Protein AF-A0A1W1DDW7-F1 (afdb_monomer_lite)

Radius of gyration: 23.6 Å; chains: 1; bounding box: 53×27×69 Å

Secondary structure (DSSP, 8-state):
-BSS--SSHHHHHHHHTTSS-TT------B---GGGHHHHHHHHHHHT-PPPPPPPPPHHHHHHHHHHHHHHHHHHHHHHS--HHHHHHHHHHHHTTTTS-HHHHHHHHHHHHHTTS-SSPP-------TT----------SSPPP------

InterPro domains:
  IPR001650 Helicase, C-terminal domain-like [PS51194] (1-62)
  IPR027417 P-loop containing nucleoside triphosphate hydrolase [G3DSA:3.40.50.300] (1-126)
  IPR027417 P-loop containing nucleoside triphosphate hydrolase [SSF52540] (2-80)
  IPR050547 DEAD box ATP-dependent RNA helicases [PTHR47963] (2-122)
  IPR057325 RNA helicase DeaD, dimerization domain [PF25399] (57-123)

Organism: NCBI:txid652676

Foldseek 3Di:
DAAAQDQAQVVVCVVQVVACPPVRFGDDDHDDDPVCVVVQVRNCVVVVHHDDDDDDDALVVQLVVLVVVLVVVVVCCVVPHDCPVVVVVLVVVCVVPVVDDPVNVVVVVSVVVVPPDDSGDPRPTDPDDPDDDDDDPDPDPPDDDTPDDDDD

Sequence (152 aa):
MNYDIPQDAETYVHRIGRTGRAGREGEAILFVSHRERRMLNNIERVTRQKIEPLVLPTAKIINEKRIDTFKKKITETINNQDLSIFEKLVTEFQEANEEISHLKVAAALAHIAQGNEPLLLSEKEPSFGRDQKPGEEKIVPVEANSLKDHPK

Structure (mmCIF, N/CA/C/O backbone):
data_AF-A0A1W1DDW7-F1
#
_entry.id   AF-A0A1W1DDW7-F1
#
loop_
_atom_site.group_PDB
_atom_site.id
_atom_site.type_symbol
_atom_site.label_atom_id
_atom_site.label_alt_id
_atom_site.label_comp_id
_atom_site.label_asym_id
_atom_site.label_entity_id
_atom_site.label_seq_id
_atom_site.pdbx_PDB_ins_code
_atom_site.Cartn_x
_atom_site.Cartn_y
_atom_site.Cartn_z
_atom_site.occupancy
_atom_site.B_iso_or_equiv
_atom_site.auth_seq_id
_atom_site.auth_comp_id
_atom_site.auth_asym_id
_atom_site.auth_atom_id
_atom_site.pdbx_PDB_model_num
ATOM 1 N N . MET A 1 1 ? 5.847 -5.453 -15.035 1.00 89.38 1 MET A N 1
ATOM 2 C CA . MET A 1 1 ? 7.042 -5.438 -14.164 1.00 89.38 1 MET A CA 1
ATOM 3 C C . MET A 1 1 ? 8.120 -6.322 -14.764 1.00 89.38 1 MET A C 1
ATOM 5 O O . MET A 1 1 ? 7.816 -7.455 -15.117 1.00 89.38 1 MET A O 1
ATOM 9 N N . ASN A 1 2 ? 9.350 -5.824 -14.876 1.00 90.56 2 ASN A N 1
ATOM 10 C CA . ASN A 1 2 ? 10.540 -6.610 -15.198 1.00 90.56 2 ASN A CA 1
ATOM 11 C C . ASN A 1 2 ? 11.433 -6.654 -13.956 1.00 90.56 2 ASN A C 1
ATOM 13 O O . ASN A 1 2 ? 12.061 -5.648 -13.628 1.00 90.56 2 ASN A O 1
ATOM 17 N N . TYR A 1 3 ? 11.438 -7.796 -13.263 1.00 92.44 3 TYR A N 1
ATOM 18 C CA . TYR A 1 3 ? 12.210 -7.964 -12.029 1.00 92.44 3 TYR A CA 1
ATOM 19 C C . TYR A 1 3 ? 13.716 -8.045 -12.284 1.00 92.44 3 TYR A C 1
ATOM 21 O O . TYR A 1 3 ? 14.480 -7.431 -11.551 1.00 92.44 3 TYR A O 1
ATOM 29 N N . ASP A 1 4 ? 14.102 -8.718 -13.367 1.00 92.00 4 ASP A N 1
ATOM 30 C CA . ASP A 1 4 ? 15.477 -8.789 -13.853 1.00 92.00 4 ASP A CA 1
ATOM 31 C C . ASP A 1 4 ? 15.574 -8.150 -15.237 1.00 92.00 4 ASP A C 1
ATOM 33 O O . ASP A 1 4 ? 14.660 -8.290 -16.074 1.00 92.00 4 ASP A O 1
ATOM 37 N N . ILE A 1 5 ? 16.700 -7.487 -15.503 1.00 92.50 5 ILE A N 1
ATOM 38 C CA . ILE A 1 5 ? 16.922 -6.833 -16.787 1.00 92.50 5 ILE A CA 1
ATOM 39 C C . ILE A 1 5 ? 16.999 -7.865 -17.930 1.00 92.50 5 ILE A C 1
ATOM 41 O O . ILE A 1 5 ? 17.710 -8.869 -17.825 1.00 92.50 5 ILE A O 1
ATOM 45 N N . PRO A 1 6 ? 16.272 -7.660 -19.044 1.00 92.06 6 PRO A N 1
ATOM 46 C CA . PRO A 1 6 ? 16.446 -8.479 -20.240 1.00 92.06 6 PRO A CA 1
ATOM 47 C C . PRO A 1 6 ? 17.885 -8.424 -20.762 1.00 92.06 6 PRO A C 1
ATOM 49 O O . PRO A 1 6 ? 18.527 -7.374 -20.721 1.00 92.06 6 PRO A O 1
ATOM 52 N N . GLN A 1 7 ? 18.385 -9.546 -21.286 1.00 88.94 7 GLN A N 1
ATOM 53 C CA . GLN A 1 7 ? 19.750 -9.621 -21.822 1.00 88.94 7 GLN A CA 1
ATOM 54 C C . GLN A 1 7 ? 19.930 -8.846 -23.131 1.00 88.94 7 GLN A C 1
ATOM 56 O O . GLN A 1 7 ? 21.034 -8.393 -23.440 1.00 88.94 7 GLN A O 1
ATOM 61 N N . ASP A 1 8 ? 18.837 -8.648 -23.861 1.00 89.00 8 ASP A N 1
ATOM 62 C CA . ASP A 1 8 ? 18.796 -7.975 -25.147 1.00 89.00 8 ASP A CA 1
ATOM 63 C C . ASP A 1 8 ? 17.516 -7.127 -25.298 1.00 89.00 8 ASP A C 1
ATOM 65 O O . ASP A 1 8 ? 16.557 -7.226 -24.522 1.00 89.00 8 ASP A O 1
ATOM 69 N N . ALA A 1 9 ? 17.521 -6.259 -26.310 1.00 89.50 9 ALA A N 1
ATOM 70 C CA . ALA A 1 9 ? 16.440 -5.314 -26.564 1.00 89.50 9 ALA A CA 1
ATOM 71 C C . ALA A 1 9 ? 15.178 -5.962 -27.154 1.00 89.50 9 ALA A C 1
ATOM 73 O O . ALA A 1 9 ? 14.078 -5.484 -26.890 1.00 89.50 9 ALA A O 1
ATOM 74 N N . GLU A 1 10 ? 15.308 -7.044 -27.920 1.00 91.44 10 GLU A N 1
ATOM 75 C CA . GLU A 1 10 ? 14.167 -7.739 -28.521 1.00 91.44 10 GLU A CA 1
ATOM 76 C C . GLU A 1 10 ? 13.320 -8.405 -27.430 1.00 91.44 10 GLU A C 1
ATOM 78 O O . GLU A 1 10 ? 12.103 -8.221 -27.363 1.00 91.44 10 GLU A O 1
ATOM 83 N N . THR A 1 11 ? 13.983 -9.075 -26.487 1.00 93.56 11 THR A N 1
ATOM 84 C CA . THR A 1 11 ? 13.369 -9.622 -25.280 1.00 93.56 11 THR A CA 1
ATOM 85 C C . THR A 1 11 ? 12.691 -8.523 -24.461 1.00 93.56 11 THR A C 1
ATOM 87 O O . THR A 1 11 ? 11.566 -8.718 -23.995 1.00 93.56 11 THR A O 1
ATOM 90 N N . TYR A 1 12 ? 13.319 -7.351 -24.302 1.00 93.62 12 TYR A N 1
ATOM 91 C CA . TYR A 1 12 ? 12.689 -6.212 -23.623 1.00 93.62 12 TYR A CA 1
ATOM 92 C C . TYR A 1 12 ? 11.397 -5.765 -24.325 1.00 93.62 12 TYR A C 1
ATOM 94 O O . TYR A 1 12 ? 10.353 -5.691 -23.673 1.00 93.62 12 TYR A O 1
ATOM 102 N N . VAL A 1 13 ? 11.431 -5.556 -25.646 1.00 91.94 13 VAL A N 1
ATOM 103 C CA . VAL A 1 13 ? 10.264 -5.146 -26.448 1.00 91.94 13 VAL A CA 1
ATOM 104 C C . VAL A 1 13 ? 9.131 -6.172 -26.348 1.00 91.94 13 VAL A C 1
ATOM 106 O O . VAL A 1 13 ? 7.980 -5.808 -26.103 1.00 91.94 13 VAL A O 1
ATOM 109 N N . HIS A 1 14 ? 9.437 -7.468 -26.445 1.00 92.94 14 HIS A N 1
ATOM 110 C CA . HIS A 1 14 ? 8.437 -8.529 -26.306 1.00 92.94 14 HIS A CA 1
ATOM 111 C C . HIS A 1 14 ? 7.775 -8.566 -24.922 1.00 92.94 14 HIS A C 1
ATOM 113 O O . HIS A 1 14 ? 6.572 -8.859 -24.826 1.00 92.94 14 HIS A O 1
ATOM 119 N N . ARG A 1 15 ? 8.537 -8.257 -23.861 1.00 93.50 15 ARG A N 1
ATOM 120 C CA . ARG A 1 15 ? 8.030 -8.183 -22.485 1.00 93.50 15 ARG A CA 1
ATOM 121 C C . ARG A 1 15 ? 7.131 -6.969 -22.277 1.00 93.50 15 ARG A C 1
ATOM 123 O O . ARG A 1 15 ? 6.033 -7.129 -21.747 1.00 93.50 15 ARG A O 1
ATOM 130 N N . ILE A 1 16 ? 7.544 -5.779 -22.716 1.00 92.69 16 ILE A N 1
ATOM 131 C CA . ILE A 1 16 ? 6.708 -4.579 -22.559 1.00 92.69 16 ILE A CA 1
ATOM 132 C C . ILE A 1 16 ? 5.481 -4.607 -23.482 1.00 92.69 16 ILE A C 1
ATOM 134 O O . ILE A 1 16 ? 4.415 -4.159 -23.078 1.00 92.69 16 ILE A O 1
ATOM 138 N N . GLY A 1 17 ? 5.544 -5.283 -24.636 1.00 91.12 17 GLY A N 1
ATOM 139 C CA . GLY A 1 17 ? 4.394 -5.508 -25.531 1.00 91.12 17 GLY A CA 1
ATOM 140 C C . GLY A 1 17 ? 3.270 -6.389 -24.949 1.00 91.12 17 GLY A C 1
ATOM 141 O O . GLY A 1 17 ? 2.329 -6.788 -25.648 1.00 91.12 17 GLY A O 1
ATOM 142 N N . ARG A 1 18 ? 3.357 -6.765 -23.668 1.00 92.75 18 ARG A N 1
ATOM 143 C CA . ARG A 1 18 ? 2.261 -7.391 -22.917 1.00 92.75 18 ARG A CA 1
ATOM 144 C C . ARG A 1 18 ? 1.283 -6.362 -22.333 1.00 92.75 18 ARG A C 1
ATOM 146 O O . ARG A 1 18 ? 0.136 -6.734 -22.111 1.00 92.75 18 ARG A O 1
ATOM 153 N N . THR A 1 19 ? 1.695 -5.106 -22.145 1.00 92.75 19 THR A N 1
ATOM 154 C CA . THR A 1 19 ? 0.825 -3.992 -21.717 1.00 92.75 19 THR A CA 1
ATOM 155 C C . THR A 1 19 ? 0.396 -3.124 -22.916 1.00 92.75 19 THR A C 1
ATOM 157 O O . THR A 1 19 ? 0.811 -3.396 -24.041 1.00 92.75 19 THR A O 1
ATOM 160 N N . GLY A 1 20 ? -0.474 -2.130 -22.709 1.00 88.25 20 GLY A N 1
ATOM 161 C CA . GLY A 1 20 ? -0.780 -1.089 -23.709 1.00 88.25 20 GLY A CA 1
ATOM 162 C C . GLY A 1 20 ? -1.452 -1.570 -25.007 1.00 88.25 20 GLY A C 1
ATOM 163 O O . GLY A 1 20 ? -1.138 -1.109 -26.101 1.00 88.25 20 GLY A O 1
ATOM 164 N N . ARG A 1 21 ? -2.336 -2.575 -24.927 1.00 89.94 21 ARG A N 1
ATOM 165 C CA . ARG A 1 21 ? -2.977 -3.196 -26.106 1.00 89.94 21 ARG A CA 1
ATOM 166 C C . ARG A 1 21 ? -4.275 -2.504 -26.510 1.00 89.94 21 ARG A C 1
ATOM 168 O O . ARG A 1 21 ? -5.020 -2.022 -25.659 1.00 89.94 21 ARG A O 1
ATOM 175 N N . ALA A 1 22 ? -4.596 -2.596 -27.803 1.00 88.62 22 ALA A N 1
ATOM 176 C CA . ALA A 1 22 ? -5.808 -2.033 -28.405 1.00 88.62 22 ALA A CA 1
ATOM 177 C C . ALA A 1 22 ? -5.916 -0.507 -28.220 1.00 88.62 22 ALA A C 1
ATOM 179 O O . ALA A 1 22 ? -6.973 0.002 -27.862 1.00 88.62 22 ALA A O 1
ATOM 180 N N . GLY A 1 23 ? -4.799 0.204 -28.415 1.00 86.50 23 GLY A N 1
ATOM 181 C CA . GLY A 1 23 ? -4.735 1.667 -28.303 1.00 86.50 23 GLY A CA 1
ATOM 182 C C . GLY A 1 23 ? -4.889 2.205 -26.879 1.00 86.50 23 GLY A C 1
ATOM 183 O O . GLY A 1 23 ? -5.067 3.403 -26.702 1.00 86.50 23 GLY A O 1
ATOM 184 N N . ARG A 1 24 ? -4.855 1.334 -25.863 1.00 91.19 24 ARG A N 1
ATOM 185 C CA . ARG A 1 24 ? -4.866 1.740 -24.456 1.00 91.19 24 ARG A CA 1
ATOM 186 C C . ARG A 1 24 ? -3.453 2.027 -23.979 1.00 91.19 24 ARG A C 1
ATOM 188 O O . ARG A 1 24 ? -2.510 1.380 -24.429 1.00 91.19 24 ARG A O 1
ATOM 195 N N . GLU A 1 25 ? -3.338 2.926 -23.015 1.00 91.75 25 GLU A N 1
ATOM 196 C CA . GLU A 1 25 ? -2.079 3.186 -22.325 1.00 91.75 25 GLU A CA 1
ATOM 197 C C . GLU A 1 25 ? -1.630 1.959 -21.522 1.00 91.75 25 GLU A C 1
ATOM 199 O O . GLU A 1 25 ? -2.438 1.137 -21.072 1.00 91.75 25 GLU A O 1
ATOM 204 N N . GLY A 1 26 ? -0.318 1.807 -21.374 1.00 90.00 26 GLY A N 1
ATOM 205 C CA . GLY A 1 26 ? 0.278 0.704 -20.643 1.00 90.00 26 GLY A CA 1
ATOM 206 C C . GLY A 1 26 ? 1.626 1.087 -20.069 1.00 90.00 26 GLY A C 1
ATOM 207 O O . GLY A 1 26 ? 2.435 1.720 -20.738 1.00 90.00 26 GLY A O 1
ATOM 208 N N . GLU A 1 27 ? 1.874 0.655 -18.838 1.00 90.88 27 GLU A N 1
ATOM 209 C CA . GLU A 1 27 ? 3.106 0.966 -18.122 1.00 90.88 27 GLU A CA 1
ATOM 210 C C . GLU A 1 27 ? 3.980 -0.279 -17.925 1.00 90.88 27 GLU A C 1
ATOM 212 O O . GLU A 1 27 ? 3.488 -1.395 -17.709 1.00 90.88 27 GLU A O 1
ATOM 217 N N . ALA A 1 28 ? 5.299 -0.091 -17.985 1.00 91.94 28 ALA A N 1
ATOM 218 C CA . ALA A 1 28 ? 6.274 -1.126 -17.686 1.00 91.94 28 ALA A CA 1
ATOM 219 C C . ALA A 1 28 ? 7.434 -0.575 -16.851 1.00 91.94 28 ALA A C 1
ATOM 221 O O . ALA A 1 28 ? 8.258 0.191 -17.335 1.00 91.94 28 ALA A O 1
ATOM 222 N N . ILE A 1 29 ? 7.548 -1.058 -15.614 1.00 93.56 29 ILE A N 1
ATOM 223 C CA . ILE A 1 29 ? 8.676 -0.755 -14.726 1.00 93.56 29 ILE A CA 1
ATOM 224 C C . ILE A 1 29 ? 9.767 -1.818 -14.897 1.00 93.56 29 ILE A C 1
ATOM 226 O O . ILE A 1 29 ? 9.470 -3.017 -15.007 1.00 93.56 29 ILE A O 1
ATOM 230 N N . LEU A 1 30 ? 11.023 -1.372 -14.907 1.00 93.81 30 LEU A N 1
ATOM 231 C CA . LEU A 1 30 ? 12.230 -2.188 -15.019 1.00 93.81 30 LEU A CA 1
ATOM 232 C C . LEU A 1 30 ? 13.133 -1.957 -13.802 1.00 93.81 30 LEU A C 1
ATOM 234 O O . LEU A 1 30 ? 13.530 -0.823 -13.545 1.00 93.81 30 LEU A O 1
ATOM 238 N N . PHE A 1 31 ? 13.491 -3.023 -13.085 1.00 94.56 31 PHE A N 1
ATOM 239 C CA . PHE A 1 31 ? 14.530 -2.952 -12.060 1.00 94.56 31 PHE A CA 1
ATOM 240 C C . PHE A 1 31 ? 15.910 -3.182 -12.677 1.00 94.56 31 PHE A C 1
ATOM 242 O O . PHE A 1 31 ? 16.095 -4.061 -13.517 1.00 94.56 31 PHE A O 1
ATOM 249 N N . VAL A 1 32 ? 16.874 -2.350 -12.275 1.00 92.50 32 VAL A N 1
ATOM 250 C CA . VAL A 1 32 ? 18.244 -2.363 -12.797 1.00 92.50 32 VAL A CA 1
ATOM 251 C C . VAL A 1 32 ? 19.215 -2.200 -11.639 1.00 92.50 32 VAL A C 1
ATOM 253 O O . VAL A 1 32 ? 19.178 -1.204 -10.915 1.00 92.50 32 VAL A O 1
ATOM 256 N N . SER A 1 33 ? 20.122 -3.155 -11.474 1.00 92.38 33 SER A N 1
ATOM 257 C CA . SER A 1 33 ? 21.238 -3.029 -10.542 1.00 92.38 33 SER A CA 1
ATOM 258 C C . SER A 1 33 ? 22.399 -2.235 -11.153 1.00 92.38 33 SER A C 1
ATOM 260 O O . SER A 1 33 ? 22.528 -2.072 -12.368 1.00 92.38 33 SER 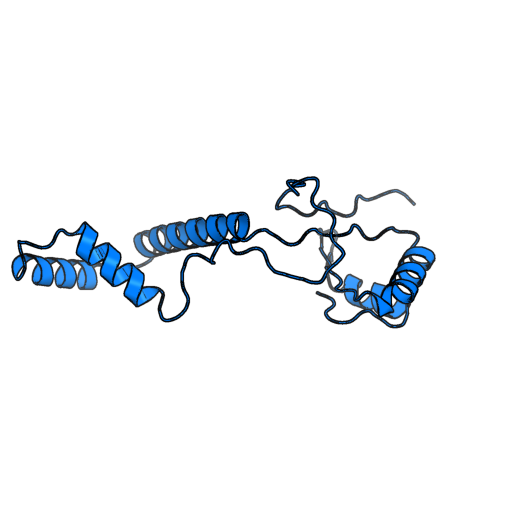A O 1
ATOM 262 N N . HIS A 1 34 ? 23.328 -1.777 -10.312 1.00 91.62 34 HIS A N 1
ATOM 263 C CA . HIS A 1 34 ? 24.519 -1.044 -10.760 1.00 91.62 34 HIS A CA 1
ATOM 264 C C . HIS A 1 34 ? 25.331 -1.781 -11.842 1.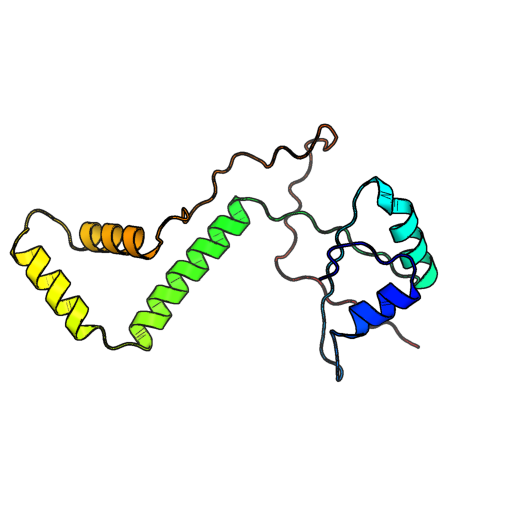00 91.62 34 HIS A C 1
ATOM 266 O O . HIS A 1 34 ? 25.861 -1.151 -12.756 1.00 91.62 34 HIS A O 1
ATOM 272 N N . ARG A 1 35 ? 25.392 -3.116 -11.762 1.00 93.38 35 ARG A N 1
ATOM 273 C CA . ARG A 1 35 ? 26.163 -3.994 -12.663 1.00 93.38 35 ARG A CA 1
ATOM 274 C C . ARG A 1 35 ? 25.543 -4.077 -14.061 1.00 93.38 35 ARG A C 1
ATOM 276 O O . ARG A 1 35 ? 26.226 -4.365 -15.037 1.00 93.38 35 ARG A O 1
ATOM 283 N N . GLU A 1 36 ? 24.248 -3.801 -14.149 1.00 93.50 36 GLU A N 1
ATOM 284 C CA . GLU A 1 36 ? 23.409 -4.009 -15.328 1.00 93.50 36 GLU A CA 1
ATOM 285 C C . GLU A 1 36 ? 23.238 -2.741 -16.174 1.00 93.50 36 GLU A C 1
ATOM 287 O O . GLU A 1 36 ? 22.625 -2.778 -17.241 1.00 93.50 36 GLU A O 1
ATOM 292 N N . ARG A 1 37 ? 23.838 -1.613 -15.767 1.00 92.06 37 ARG A N 1
ATOM 293 C CA . ARG A 1 37 ? 23.748 -0.335 -16.499 1.00 92.06 37 ARG A CA 1
ATOM 294 C C . ARG A 1 37 ? 24.165 -0.440 -17.967 1.00 92.06 37 ARG A C 1
ATOM 296 O O . ARG A 1 37 ? 23.603 0.243 -18.817 1.00 92.06 37 ARG A O 1
ATOM 303 N N . ARG A 1 38 ? 25.126 -1.311 -18.295 1.00 92.50 38 ARG A N 1
ATOM 304 C CA . ARG A 1 38 ? 25.529 -1.547 -19.692 1.00 92.50 38 ARG A CA 1
ATOM 305 C C . ARG A 1 38 ? 24.397 -2.164 -20.520 1.00 92.50 38 ARG A C 1
ATOM 307 O O . ARG A 1 38 ? 24.241 -1.807 -21.683 1.00 92.50 38 ARG A O 1
ATOM 314 N N . MET A 1 39 ? 23.617 -3.065 -19.928 1.00 93.62 39 MET A N 1
ATOM 315 C CA . MET A 1 39 ? 22.475 -3.707 -20.582 1.00 93.62 39 MET A CA 1
ATOM 316 C C . MET A 1 39 ? 21.338 -2.700 -20.771 1.00 93.62 39 MET A C 1
ATOM 318 O O . MET A 1 39 ? 20.789 -2.617 -21.865 1.00 93.62 39 MET A O 1
ATOM 322 N N . LEU A 1 40 ? 21.083 -1.849 -19.768 1.00 94.31 40 LEU A N 1
ATOM 323 C CA . LEU A 1 40 ? 20.139 -0.733 -19.886 1.00 94.31 40 LEU A CA 1
ATOM 324 C C . LEU A 1 40 ? 20.504 0.184 -21.063 1.00 94.31 40 LEU A C 1
ATOM 326 O O . LEU A 1 40 ? 19.681 0.405 -21.945 1.00 94.31 40 LEU A O 1
ATOM 330 N N . ASN A 1 41 ? 21.760 0.634 -21.136 1.00 93.31 41 ASN A N 1
ATOM 331 C CA . ASN A 1 41 ? 22.231 1.494 -22.225 1.00 93.31 41 ASN A CA 1
ATOM 332 C C . ASN A 1 41 ? 22.065 0.839 -23.607 1.00 93.31 41 ASN A C 1
ATOM 334 O O . ASN A 1 41 ? 21.769 1.521 -24.588 1.00 93.31 41 ASN A O 1
ATOM 338 N N . ASN A 1 42 ? 22.268 -0.479 -23.702 1.00 93.19 42 ASN A N 1
ATOM 339 C CA . ASN A 1 42 ? 22.058 -1.214 -24.947 1.00 93.19 42 ASN A CA 1
ATOM 340 C C . ASN A 1 42 ? 20.581 -1.230 -25.350 1.00 93.19 42 ASN A C 1
ATOM 342 O O . ASN A 1 42 ? 20.288 -0.987 -26.520 1.00 93.19 42 ASN A O 1
ATOM 346 N N . ILE A 1 43 ? 19.678 -1.485 -24.397 1.00 93.31 43 ILE A N 1
ATOM 347 C CA . ILE A 1 43 ? 18.229 -1.457 -24.620 1.00 93.31 43 ILE A CA 1
ATOM 348 C C . ILE A 1 43 ? 17.818 -0.074 -25.126 1.00 93.31 43 ILE A C 1
ATOM 350 O O . ILE A 1 43 ? 17.282 0.017 -26.225 1.00 93.31 43 ILE A O 1
ATOM 354 N N . GLU A 1 44 ? 18.166 0.994 -24.403 1.00 94.69 44 GLU A N 1
ATOM 355 C CA . GLU A 1 44 ? 17.827 2.374 -24.783 1.00 94.69 44 GLU A CA 1
ATOM 356 C C . GLU A 1 44 ? 18.360 2.761 -26.167 1.00 94.69 44 GLU A C 1
ATOM 358 O O . GLU A 1 44 ? 17.701 3.463 -26.932 1.00 94.69 44 GLU A O 1
ATOM 363 N N . ARG A 1 45 ? 19.569 2.303 -26.517 1.00 93.44 45 ARG A N 1
ATOM 364 C CA . ARG A 1 45 ? 20.168 2.577 -27.829 1.00 93.44 45 ARG A CA 1
ATOM 365 C C . ARG A 1 45 ? 19.392 1.904 -28.960 1.00 93.44 45 ARG A C 1
ATOM 367 O O . ARG A 1 45 ? 19.236 2.505 -30.020 1.00 93.44 45 ARG A O 1
ATOM 374 N N . VAL A 1 46 ? 18.950 0.662 -28.759 1.00 92.06 46 VAL A N 1
ATOM 375 C CA . VAL A 1 46 ? 18.215 -0.103 -29.778 1.00 92.06 46 VAL A CA 1
ATOM 376 C C . VAL A 1 46 ? 16.778 0.395 -29.902 1.00 92.06 46 VAL A C 1
ATOM 378 O O . VAL A 1 46 ? 16.303 0.582 -31.019 1.00 92.06 46 VAL A O 1
ATOM 381 N N . THR A 1 47 ? 16.108 0.669 -28.781 1.00 90.06 47 THR A N 1
ATOM 382 C CA . THR A 1 47 ? 14.743 1.218 -28.771 1.00 90.06 47 THR A CA 1
ATOM 383 C C . THR A 1 47 ? 14.700 2.701 -29.134 1.00 90.06 47 THR A C 1
ATOM 385 O O . THR A 1 47 ? 13.634 3.217 -29.453 1.00 90.06 47 THR A O 1
ATOM 388 N N . ARG A 1 48 ? 15.853 3.387 -29.106 1.00 91.75 48 ARG A N 1
ATOM 389 C CA . ARG A 1 48 ? 16.005 4.840 -29.304 1.00 91.75 48 ARG A CA 1
ATOM 390 C C . ARG A 1 48 ? 15.174 5.668 -28.324 1.00 91.75 48 ARG A C 1
ATOM 392 O O . ARG A 1 48 ? 14.801 6.799 -28.623 1.00 91.75 48 ARG A O 1
ATOM 399 N N . GLN A 1 49 ? 14.903 5.110 -27.151 1.00 88.44 49 GLN A N 1
ATOM 400 C CA . GLN A 1 49 ? 14.117 5.744 -26.103 1.00 88.44 49 GLN A CA 1
ATOM 401 C C . GLN A 1 49 ? 14.882 5.676 -24.792 1.00 88.44 49 GLN A C 1
ATOM 403 O O . GLN A 1 49 ? 15.422 4.630 -24.428 1.00 88.44 49 GLN A O 1
ATOM 408 N N . LYS A 1 50 ? 14.931 6.806 -24.089 1.00 92.19 50 LYS A N 1
ATOM 409 C CA . LYS A 1 50 ? 15.447 6.853 -22.725 1.00 92.19 50 LYS A CA 1
ATOM 410 C C . LYS A 1 50 ? 14.395 6.323 -21.768 1.00 92.19 50 LYS A C 1
ATOM 412 O O . LYS A 1 50 ? 13.224 6.668 -21.892 1.00 92.19 50 LYS A O 1
ATOM 417 N N . ILE A 1 51 ? 14.826 5.484 -20.836 1.00 91.75 51 ILE A N 1
ATOM 418 C CA . ILE A 1 51 ? 13.973 4.973 -19.771 1.00 91.75 51 ILE A CA 1
ATOM 419 C C . ILE A 1 51 ? 14.136 5.918 -18.586 1.00 91.75 51 ILE A C 1
ATOM 421 O O . ILE A 1 51 ? 15.237 6.088 -18.059 1.00 91.75 51 ILE A O 1
ATOM 425 N N . GLU A 1 52 ? 13.042 6.561 -18.188 1.00 91.94 52 GLU A N 1
ATOM 426 C CA . GLU A 1 52 ? 13.056 7.521 -17.089 1.00 91.94 52 GLU A CA 1
ATOM 427 C C . GLU A 1 52 ? 13.330 6.811 -15.751 1.00 91.94 52 GLU A C 1
ATOM 429 O O . GLU A 1 52 ? 12.642 5.843 -15.410 1.00 91.94 52 GLU A O 1
ATOM 434 N N . PRO A 1 53 ? 14.336 7.255 -14.971 1.00 90.75 53 PRO A N 1
ATOM 435 C CA . PRO A 1 53 ? 14.563 6.721 -13.637 1.00 90.75 53 PRO A CA 1
ATOM 436 C C . PRO A 1 53 ? 13.407 7.087 -12.705 1.00 90.75 53 PRO A C 1
ATOM 438 O O . PRO A 1 53 ? 13.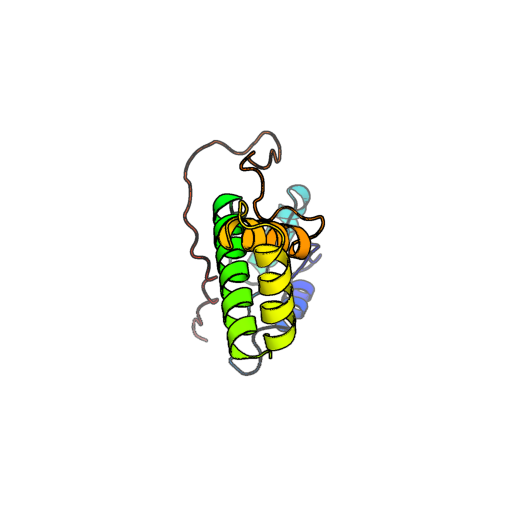102 8.265 -12.521 1.00 90.75 53 PRO A O 1
ATOM 441 N N . LEU A 1 54 ? 12.815 6.081 -12.065 1.00 89.06 54 LEU A N 1
ATOM 442 C CA . LEU A 1 54 ? 11.803 6.289 -11.037 1.00 89.06 54 LEU A CA 1
ATOM 443 C C . LEU A 1 54 ? 12.469 6.457 -9.665 1.00 89.06 54 LEU A C 1
ATOM 445 O O . LEU A 1 54 ? 13.312 5.647 -9.270 1.00 89.06 54 LEU A O 1
ATOM 449 N N . VAL A 1 55 ? 12.071 7.491 -8.924 1.00 87.00 55 VAL A N 1
ATOM 450 C CA . VAL A 1 55 ? 12.452 7.652 -7.515 1.00 87.00 55 VAL A CA 1
ATOM 451 C C . VAL A 1 55 ? 11.568 6.742 -6.669 1.00 87.00 55 VAL A C 1
ATOM 453 O O . VAL A 1 55 ? 10.360 6.661 -6.889 1.00 87.00 55 VAL A O 1
ATOM 456 N N . LEU A 1 56 ? 12.161 6.041 -5.702 1.00 86.94 56 LEU A N 1
ATOM 457 C CA . LEU A 1 56 ? 11.377 5.211 -4.794 1.00 86.94 56 LEU A CA 1
ATOM 458 C C . LEU A 1 56 ? 10.443 6.087 -3.947 1.00 86.94 56 LEU A C 1
ATOM 460 O O . LEU A 1 56 ? 10.872 7.135 -3.458 1.00 86.94 56 LEU A O 1
ATOM 464 N N . PRO A 1 57 ? 9.185 5.662 -3.740 1.00 87.31 57 PRO A N 1
ATOM 465 C CA . PRO A 1 57 ? 8.270 6.404 -2.893 1.00 87.31 57 PRO A CA 1
ATOM 466 C C . PRO A 1 57 ? 8.806 6.446 -1.462 1.00 87.31 57 PRO A C 1
ATOM 468 O O . PRO A 1 57 ? 9.315 5.454 -0.934 1.00 87.31 57 PRO A O 1
ATOM 471 N N . THR A 1 58 ? 8.674 7.603 -0.823 1.00 89.31 58 THR A N 1
ATOM 472 C CA . THR A 1 58 ? 9.069 7.777 0.575 1.00 89.31 58 THR A CA 1
ATOM 473 C C . THR A 1 58 ? 8.084 7.069 1.505 1.00 89.31 58 THR A C 1
ATOM 475 O O . THR A 1 58 ? 6.926 6.826 1.149 1.00 89.31 58 THR A O 1
ATOM 478 N N . ALA A 1 59 ? 8.517 6.775 2.737 1.00 89.50 59 ALA A N 1
ATOM 479 C CA . ALA A 1 59 ? 7.635 6.215 3.764 1.00 89.50 59 ALA A CA 1
ATOM 480 C C . ALA A 1 59 ? 6.387 7.090 3.979 1.00 89.50 59 ALA A C 1
ATOM 482 O O . ALA A 1 59 ? 5.295 6.560 4.159 1.00 89.50 59 ALA A O 1
ATOM 483 N N . LYS A 1 60 ? 6.533 8.417 3.868 1.00 89.00 60 LYS A N 1
ATOM 484 C CA . LYS A 1 60 ? 5.432 9.381 3.942 1.00 89.00 60 LYS A CA 1
ATOM 485 C C . LYS A 1 60 ? 4.367 9.134 2.870 1.00 89.00 60 LYS A C 1
ATOM 487 O O . LYS A 1 60 ? 3.205 8.954 3.219 1.00 89.00 60 LYS A O 1
ATOM 492 N N . ILE A 1 61 ? 4.760 9.042 1.596 1.00 90.38 61 ILE A N 1
ATOM 493 C CA . ILE A 1 61 ? 3.825 8.794 0.480 1.00 90.38 61 ILE A CA 1
ATOM 494 C C . ILE A 1 61 ? 3.117 7.445 0.663 1.00 90.38 61 ILE A C 1
ATOM 496 O O . ILE A 1 61 ? 1.909 7.324 0.450 1.00 90.38 61 ILE A O 1
ATOM 500 N N . ILE A 1 62 ? 3.857 6.419 1.094 1.00 91.44 62 ILE A N 1
ATOM 501 C CA . ILE A 1 62 ? 3.279 5.096 1.355 1.00 91.44 62 ILE A CA 1
ATOM 502 C C . ILE A 1 62 ? 2.267 5.169 2.508 1.00 91.44 62 ILE A C 1
ATOM 504 O O . ILE A 1 62 ? 1.175 4.613 2.393 1.00 91.44 62 ILE A O 1
ATOM 508 N N . ASN A 1 63 ? 2.601 5.866 3.595 1.00 92.06 63 ASN A N 1
ATOM 509 C CA . ASN A 1 63 ? 1.727 6.043 4.752 1.00 92.06 63 ASN A CA 1
ATOM 510 C C . ASN A 1 63 ? 0.441 6.786 4.380 1.00 92.06 63 ASN A C 1
ATOM 512 O O . ASN A 1 63 ? -0.642 6.320 4.730 1.00 92.06 63 ASN A O 1
ATOM 516 N N . GLU A 1 64 ? 0.536 7.874 3.614 1.00 93.38 64 GLU A N 1
ATOM 517 C CA . GLU A 1 64 ? -0.625 8.603 3.086 1.00 93.38 64 GLU A CA 1
ATOM 518 C C . GLU A 1 64 ? -1.532 7.665 2.274 1.00 93.38 64 GLU A C 1
ATOM 520 O O . GLU A 1 64 ? -2.723 7.535 2.568 1.00 93.38 64 GLU A O 1
ATOM 525 N N . LYS A 1 65 ? -0.960 6.890 1.341 1.00 94.25 65 LYS A N 1
ATOM 526 C CA . LYS A 1 65 ? -1.733 5.936 0.532 1.00 94.25 65 LYS A CA 1
ATOM 527 C C . LYS A 1 65 ? -2.381 4.826 1.367 1.00 94.25 65 LYS A C 1
ATOM 529 O O . LYS A 1 65 ? -3.503 4.403 1.066 1.00 94.25 65 LYS A O 1
ATOM 534 N N . ARG A 1 66 ? -1.695 4.334 2.405 1.00 94.00 66 ARG A N 1
ATOM 535 C CA . ARG A 1 66 ? -2.225 3.324 3.339 1.00 94.00 66 ARG A CA 1
ATOM 536 C C . ARG A 1 66 ? -3.387 3.881 4.159 1.00 94.00 66 ARG A C 1
ATOM 538 O O . ARG A 1 66 ? -4.402 3.199 4.279 1.00 94.00 66 ARG A O 1
ATOM 545 N N . ILE A 1 67 ? -3.278 5.118 4.649 1.00 94.81 67 ILE A N 1
ATOM 546 C CA . ILE A 1 67 ? -4.355 5.816 5.367 1.00 94.81 67 ILE A CA 1
ATOM 547 C C . ILE A 1 67 ? -5.577 5.996 4.462 1.00 94.81 67 ILE A C 1
ATOM 549 O O . ILE A 1 67 ? -6.697 5.697 4.879 1.00 94.81 67 ILE A O 1
ATOM 553 N N . ASP A 1 68 ? -5.381 6.430 3.219 1.00 96.12 68 ASP A N 1
ATOM 554 C CA . ASP A 1 68 ? -6.484 6.614 2.272 1.00 9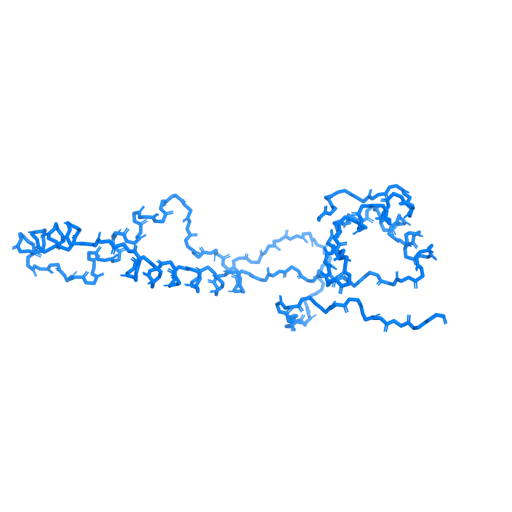6.12 68 ASP A CA 1
ATOM 555 C C . ASP A 1 68 ? -7.173 5.293 1.944 1.00 96.12 68 ASP A C 1
ATOM 557 O O . ASP A 1 68 ? -8.399 5.199 1.951 1.00 96.12 68 ASP A O 1
ATOM 561 N N . THR A 1 69 ? -6.387 4.239 1.723 1.00 94.75 69 THR A N 1
ATOM 562 C CA . THR A 1 69 ? -6.919 2.895 1.479 1.00 94.75 69 THR A CA 1
ATOM 563 C C . THR A 1 69 ? -7.694 2.380 2.692 1.00 94.75 69 THR A C 1
ATOM 565 O O . THR A 1 69 ? -8.753 1.779 2.530 1.00 94.75 69 THR A O 1
ATOM 568 N N . PHE A 1 70 ? -7.203 2.635 3.907 1.00 95.12 70 PHE A N 1
ATOM 569 C CA . PHE A 1 70 ? -7.884 2.274 5.148 1.00 95.12 70 PHE A CA 1
ATOM 570 C C . PHE A 1 70 ? -9.241 2.981 5.277 1.00 95.12 70 PHE A C 1
ATOM 572 O O . PHE A 1 70 ? -10.261 2.318 5.461 1.00 95.12 70 PHE A O 1
ATOM 579 N N . LYS A 1 71 ? -9.281 4.305 5.084 1.00 95.50 71 LYS A N 1
ATOM 580 C CA . LYS A 1 71 ? -10.532 5.082 5.086 1.00 95.50 71 LYS A CA 1
ATOM 581 C C . LYS A 1 71 ? -11.502 4.586 4.017 1.00 95.50 71 LYS A C 1
ATOM 583 O O . LYS A 1 71 ? -12.680 4.396 4.299 1.00 95.50 71 LYS A O 1
ATOM 588 N N . LYS A 1 72 ? -11.000 4.322 2.807 1.00 96.69 72 LYS A N 1
ATOM 589 C CA . LYS A 1 72 ? -11.816 3.821 1.699 1.00 96.69 72 LYS A CA 1
ATOM 590 C C . LYS A 1 72 ? -12.454 2.477 2.034 1.00 96.69 72 LYS A C 1
ATOM 592 O O . LYS A 1 72 ? -13.646 2.318 1.807 1.00 96.69 72 LYS A O 1
ATOM 597 N N . LYS A 1 73 ? -11.700 1.550 2.633 1.00 95.44 73 LYS A N 1
ATOM 598 C CA . LYS A 1 73 ? -12.230 0.257 3.089 1.00 95.44 73 LYS A CA 1
ATOM 599 C C . LYS A 1 73 ? -13.343 0.421 4.121 1.00 95.44 73 LYS A C 1
ATOM 601 O O . LYS A 1 73 ? -14.332 -0.299 4.036 1.00 95.44 73 LYS A O 1
ATOM 606 N N . ILE A 1 74 ? -13.212 1.364 5.059 1.00 95.00 74 ILE A N 1
ATOM 607 C CA . ILE A 1 74 ? -14.281 1.673 6.023 1.00 95.00 74 ILE A CA 1
ATOM 608 C C . ILE A 1 74 ? -15.536 2.135 5.277 1.00 95.00 74 ILE A C 1
ATOM 610 O O . ILE A 1 74 ? -16.595 1.539 5.448 1.00 95.00 74 ILE A O 1
ATOM 614 N N . THR A 1 75 ? -15.413 3.133 4.400 1.00 96.56 75 THR A N 1
ATOM 615 C CA . THR A 1 75 ? -16.547 3.661 3.626 1.00 96.56 75 THR A CA 1
ATOM 616 C C . THR A 1 75 ? -17.190 2.594 2.738 1.00 96.56 75 THR A C 1
ATOM 618 O O . THR A 1 75 ? -18.410 2.480 2.687 1.00 96.56 75 THR A O 1
ATOM 621 N N . GLU A 1 76 ? -16.386 1.782 2.050 1.00 96.69 76 GLU A N 1
ATOM 622 C CA . GLU A 1 76 ? -16.869 0.674 1.222 1.00 96.69 76 GLU A CA 1
ATOM 623 C C . GLU A 1 76 ? -17.580 -0.394 2.061 1.00 96.69 76 GLU A C 1
ATOM 625 O O . GLU A 1 76 ? -18.585 -0.935 1.614 1.00 96.69 76 GLU A O 1
ATOM 630 N N . THR A 1 77 ? -17.102 -0.682 3.272 1.00 95.31 77 THR A N 1
ATOM 631 C CA . THR A 1 77 ? -17.736 -1.662 4.166 1.00 95.31 77 THR A CA 1
ATOM 632 C C . THR A 1 77 ? -19.077 -1.145 4.678 1.00 95.31 77 THR A C 1
ATOM 634 O O . THR A 1 77 ? -20.065 -1.864 4.586 1.00 95.31 77 THR A O 1
ATOM 637 N N . ILE A 1 78 ? -19.136 0.114 5.129 1.00 95.75 78 ILE A N 1
ATOM 638 C CA . ILE A 1 78 ? -20.376 0.762 5.592 1.00 95.75 78 ILE A CA 1
ATOM 639 C C . ILE A 1 78 ? -21.452 0.751 4.501 1.00 95.75 78 ILE A C 1
ATOM 641 O O . ILE A 1 78 ? -22.619 0.516 4.787 1.00 95.75 78 ILE A O 1
ATOM 645 N N . ASN A 1 79 ? -21.068 0.988 3.245 1.00 95.69 79 ASN A N 1
ATOM 646 C CA . ASN A 1 79 ? -22.034 1.105 2.153 1.00 95.69 79 ASN A CA 1
ATOM 647 C C . ASN A 1 79 ? -22.497 -0.239 1.574 1.00 95.69 79 ASN A C 1
ATOM 649 O O . ASN A 1 79 ? -23.537 -0.280 0.923 1.00 95.69 79 ASN A O 1
ATOM 653 N N . ASN A 1 80 ? -21.719 -1.314 1.743 1.00 95.50 80 ASN A N 1
ATOM 654 C CA . ASN A 1 80 ? -21.937 -2.568 1.013 1.00 95.50 80 ASN A CA 1
ATOM 655 C C . ASN A 1 80 ? -22.183 -3.791 1.908 1.00 95.50 80 ASN A C 1
ATOM 657 O O . ASN A 1 80 ? -22.403 -4.878 1.375 1.00 95.50 80 ASN A O 1
ATOM 661 N N . GLN A 1 81 ? -22.101 -3.659 3.232 1.00 93.31 81 GLN A N 1
ATOM 662 C CA . GLN A 1 81 ? -22.278 -4.766 4.175 1.00 93.31 81 GLN A CA 1
ATOM 663 C C . GLN A 1 81 ? -23.378 -4.445 5.186 1.00 93.31 81 GLN A C 1
ATOM 665 O O . GLN A 1 81 ? -23.571 -3.292 5.561 1.00 93.31 81 GLN A O 1
ATOM 670 N N . ASP A 1 82 ? -24.072 -5.481 5.656 1.00 95.19 82 ASP A N 1
ATOM 671 C CA . ASP A 1 82 ? -24.944 -5.371 6.824 1.00 95.19 82 ASP A CA 1
ATOM 672 C C . ASP A 1 82 ? -24.090 -5.450 8.097 1.00 95.19 82 ASP A C 1
ATOM 674 O O . ASP A 1 82 ? -23.404 -6.445 8.346 1.00 95.19 82 ASP A O 1
ATOM 678 N N . LEU A 1 83 ? -24.114 -4.376 8.885 1.00 95.50 83 LEU A N 1
ATOM 679 C CA . LEU A 1 83 ? -23.329 -4.236 10.109 1.00 95.50 83 LEU A CA 1
ATOM 680 C C . LEU A 1 83 ? -24.158 -4.434 11.381 1.00 95.50 83 LEU A C 1
ATOM 682 O O . LEU A 1 83 ? -23.592 -4.379 12.470 1.00 95.50 83 LEU A O 1
ATOM 686 N N . SER A 1 84 ? -25.457 -4.726 11.267 1.00 95.81 84 SER A N 1
ATOM 687 C CA . SER A 1 84 ? -26.399 -4.789 12.396 1.00 95.81 84 SER A CA 1
ATOM 688 C C . SER A 1 84 ? -25.944 -5.707 13.538 1.00 95.81 84 SER A C 1
ATOM 690 O O . SER A 1 84 ? -26.047 -5.350 14.712 1.00 95.81 84 SER A O 1
ATOM 692 N N . ILE A 1 85 ? -25.379 -6.877 13.214 1.00 96.00 85 ILE A N 1
ATOM 693 C CA . ILE A 1 85 ? -24.840 -7.814 14.214 1.00 96.00 85 ILE A CA 1
ATOM 694 C C . ILE A 1 85 ? -23.648 -7.194 14.955 1.00 96.00 85 ILE A C 1
ATOM 696 O O . ILE A 1 85 ? -23.557 -7.306 16.175 1.00 96.00 85 ILE A O 1
ATOM 700 N N . PHE A 1 86 ? -22.737 -6.532 14.239 1.00 94.00 86 PHE A N 1
ATOM 701 C CA . PHE A 1 86 ? -21.558 -5.908 14.841 1.00 94.00 86 PHE A CA 1
ATOM 702 C C . PHE A 1 86 ? -21.924 -4.675 15.663 1.00 94.00 86 PHE A C 1
ATOM 704 O O . PHE A 1 86 ? -21.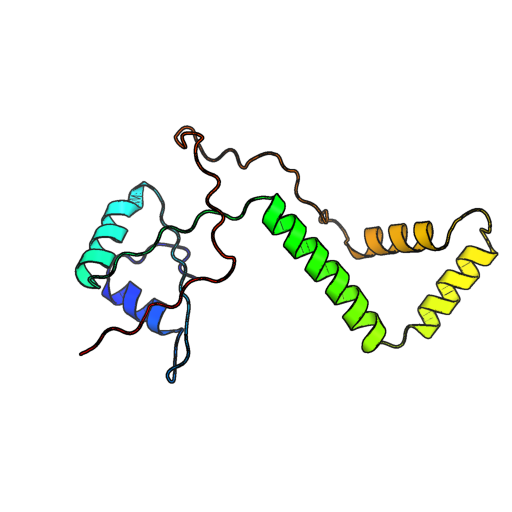374 -4.500 16.745 1.00 94.00 86 PHE A O 1
ATOM 711 N N . GLU A 1 87 ? -22.868 -3.861 15.189 1.00 94.25 87 GLU A N 1
ATOM 712 C CA . GLU A 1 87 ? -23.408 -2.727 15.942 1.00 94.25 87 GLU A CA 1
ATOM 713 C C . GLU A 1 87 ? -23.969 -3.198 17.282 1.00 94.25 87 GLU A C 1
ATOM 715 O O . GLU A 1 87 ? -23.551 -2.699 18.323 1.00 94.25 87 GLU A O 1
ATOM 720 N N . LYS A 1 88 ? -24.809 -4.242 17.270 1.00 96.00 88 LYS A N 1
ATOM 721 C CA . LYS A 1 88 ? -25.358 -4.828 18.495 1.00 96.00 88 LYS A CA 1
ATOM 722 C C . LYS A 1 88 ? -24.264 -5.308 19.454 1.00 96.00 88 LYS A C 1
ATOM 724 O O . LYS A 1 88 ? -24.307 -4.973 20.632 1.00 96.00 88 LYS A O 1
ATOM 729 N N . LEU A 1 89 ? -23.270 -6.052 18.960 1.00 94.81 89 LEU A N 1
ATOM 730 C CA . LEU A 1 89 ? -22.168 -6.554 19.792 1.00 94.81 89 LEU A CA 1
ATOM 731 C C . LEU A 1 89 ? -21.332 -5.422 20.409 1.00 94.81 89 LEU A C 1
ATOM 733 O O . LEU A 1 89 ? -20.931 -5.511 21.569 1.00 94.81 89 LEU A O 1
ATOM 737 N N . VAL A 1 90 ? -21.054 -4.362 19.644 1.00 94.38 90 VAL A N 1
ATOM 738 C CA . VAL A 1 90 ? -20.296 -3.201 20.132 1.00 94.38 90 VAL A CA 1
ATOM 739 C C . VAL A 1 90 ? -21.101 -2.427 21.175 1.00 94.38 90 VAL A C 1
ATOM 741 O O . VAL A 1 90 ? -20.533 -2.028 22.191 1.00 94.38 90 VAL A O 1
ATOM 744 N N . THR A 1 91 ? -22.409 -2.258 20.964 1.00 93.62 91 THR A N 1
ATOM 745 C CA . THR A 1 91 ? -23.307 -1.627 21.936 1.00 93.62 91 THR A CA 1
ATOM 746 C C . THR A 1 91 ? -23.374 -2.425 23.236 1.00 93.62 91 THR A C 1
ATOM 748 O O . THR A 1 91 ? -23.123 -1.853 24.291 1.00 93.62 91 THR A O 1
ATOM 751 N N . GLU A 1 92 ? -23.607 -3.740 23.177 1.00 94.44 92 GLU A N 1
ATOM 752 C CA . GLU A 1 92 ? -23.640 -4.607 24.368 1.00 94.44 92 GLU A CA 1
ATOM 753 C C . GLU A 1 92 ? -22.314 -4.560 25.147 1.00 94.44 92 GLU A C 1
ATOM 755 O O . GLU A 1 92 ? -22.303 -4.464 26.375 1.00 94.44 92 GLU A O 1
ATOM 760 N N . PHE A 1 93 ? -21.176 -4.581 24.441 1.00 94.62 93 PHE A N 1
ATOM 761 C CA . PHE A 1 93 ? -19.866 -4.450 25.078 1.00 94.62 93 PHE A CA 1
ATOM 762 C C . PHE A 1 93 ? -19.709 -3.105 25.792 1.00 94.62 93 PHE A C 1
ATOM 764 O O . PHE A 1 93 ? -19.146 -3.056 26.886 1.00 94.62 93 PHE A O 1
ATOM 771 N N . GLN A 1 94 ? -20.187 -2.016 25.193 1.00 92.44 94 GLN A N 1
ATOM 772 C CA . GLN A 1 94 ? -20.084 -0.698 25.798 1.00 92.44 94 GLN A CA 1
ATOM 773 C C . GLN A 1 94 ? -21.027 -0.511 26.988 1.00 92.44 94 GLN A C 1
ATOM 775 O O . GLN A 1 94 ? -20.615 0.082 27.978 1.00 92.44 94 GLN A O 1
ATOM 780 N N . GLU A 1 95 ? -22.258 -1.013 26.925 1.00 92.12 95 GLU A N 1
ATOM 781 C CA . GLU A 1 95 ? -23.190 -0.968 28.061 1.00 92.12 95 GLU A CA 1
ATOM 782 C C . GLU A 1 95 ? -22.613 -1.699 29.280 1.00 92.12 95 GLU A C 1
ATOM 784 O O . GLU A 1 95 ? -22.758 -1.251 30.412 1.00 92.12 95 GLU A O 1
ATOM 789 N N . ALA A 1 96 ? -21.872 -2.788 29.054 1.00 94.00 96 ALA A N 1
ATOM 790 C CA . ALA A 1 96 ? -21.149 -3.482 30.114 1.00 94.00 96 ALA A CA 1
ATOM 791 C C . ALA A 1 96 ? -19.885 -2.738 30.603 1.00 94.00 96 ALA A C 1
ATOM 793 O O . ALA A 1 96 ? -19.318 -3.114 31.630 1.00 94.00 96 ALA A O 1
ATOM 794 N N . ASN A 1 97 ? -19.411 -1.720 29.875 1.00 93.75 97 ASN A N 1
ATOM 795 C CA . ASN A 1 97 ? -18.152 -1.010 30.121 1.00 93.75 97 ASN A CA 1
ATOM 796 C C . ASN A 1 97 ? -18.299 0.504 29.866 1.00 93.75 97 ASN A C 1
ATOM 798 O O . ASN A 1 97 ? -17.596 1.065 29.022 1.00 93.75 97 ASN A O 1
ATOM 802 N N . GLU A 1 98 ? -19.193 1.170 30.603 1.00 89.62 98 GLU A N 1
ATOM 803 C CA . GLU A 1 98 ? -19.574 2.579 30.370 1.00 89.62 98 GLU A CA 1
ATOM 804 C C . GLU A 1 98 ? -18.393 3.571 30.392 1.00 89.62 98 GLU A C 1
ATOM 806 O O . GLU A 1 98 ? -18.426 4.610 29.734 1.00 89.62 98 GLU A O 1
ATOM 811 N N . GLU A 1 99 ? -17.314 3.228 31.096 1.00 93.44 99 GLU A N 1
ATOM 812 C CA . GLU A 1 99 ? -16.076 4.014 31.183 1.00 93.44 99 GLU A CA 1
ATOM 813 C C . GLU A 1 99 ? -15.319 4.098 29.835 1.00 93.44 99 GLU A C 1
ATOM 815 O O . GLU A 1 99 ? -14.459 4.962 29.633 1.00 93.44 99 GLU A O 1
ATOM 820 N N . ILE A 1 100 ? -15.592 3.179 28.898 1.00 92.88 100 ILE A N 1
ATOM 821 C CA . ILE A 1 100 ? -14.885 3.066 27.619 1.00 92.88 100 ILE A CA 1
ATOM 822 C C . ILE A 1 100 ? -15.682 3.763 26.513 1.00 92.88 100 ILE A C 1
ATOM 824 O O . ILE A 1 100 ? -16.761 3.341 26.114 1.00 92.88 100 ILE A O 1
ATOM 828 N N . SER A 1 101 ? -15.093 4.804 25.925 1.00 93.31 101 SER A N 1
ATOM 829 C CA . SER A 1 101 ? -15.669 5.491 24.763 1.00 93.31 101 SER A CA 1
ATOM 830 C C . SER A 1 101 ? -15.786 4.576 23.532 1.00 93.31 101 SER A C 1
ATOM 832 O O . SER A 1 101 ? -14.818 3.890 23.185 1.00 93.31 101 SER A O 1
ATOM 834 N N . HIS A 1 102 ? -16.890 4.698 22.778 1.00 90.19 102 HIS A N 1
ATOM 835 C CA . HIS A 1 102 ? -17.070 4.124 21.432 1.00 90.19 102 HIS A CA 1
ATOM 836 C C . HIS A 1 102 ? -15.823 4.284 20.542 1.00 90.19 102 HIS A C 1
ATOM 838 O O . HIS A 1 102 ? -15.435 3.362 19.826 1.00 90.19 102 HIS A O 1
ATOM 844 N N . LEU A 1 103 ? -15.152 5.444 20.604 1.00 93.50 103 LEU A N 1
ATOM 845 C CA . LEU A 1 103 ? -13.959 5.721 19.800 1.00 93.50 103 LEU A CA 1
ATOM 846 C C . LEU A 1 103 ? -12.794 4.797 20.175 1.00 93.50 103 LEU A C 1
ATOM 848 O O . LEU A 1 103 ? -12.041 4.355 19.309 1.00 93.50 103 LEU A O 1
ATOM 852 N N . LYS A 1 104 ? -12.640 4.495 21.467 1.00 94.81 104 LYS A N 1
ATOM 853 C CA . LYS A 1 104 ? -11.581 3.612 21.957 1.00 94.81 104 LYS A CA 1
ATOM 854 C C . LYS A 1 104 ? -11.841 2.166 21.543 1.00 94.81 104 LYS A C 1
ATOM 856 O O . LYS A 1 104 ? -10.896 1.491 21.137 1.00 94.81 104 LYS A O 1
ATOM 861 N N . VAL A 1 105 ? -13.102 1.731 21.580 1.00 95.19 105 VAL A N 1
ATOM 862 C CA . VAL A 1 105 ? -13.526 0.418 21.069 1.00 95.19 105 VAL A CA 1
ATOM 863 C C . VAL A 1 105 ? -13.262 0.323 19.565 1.00 95.19 105 VAL A C 1
ATOM 865 O O . VAL A 1 105 ? -12.592 -0.607 19.121 1.00 95.19 105 VAL A O 1
ATOM 868 N N . ALA A 1 106 ? -13.679 1.326 18.787 1.00 94.19 106 ALA A N 1
ATOM 869 C CA . ALA A 1 106 ? -13.433 1.378 17.347 1.00 94.19 106 ALA A CA 1
ATOM 870 C C . ALA A 1 106 ? -11.933 1.356 17.009 1.00 94.19 106 ALA A C 1
ATOM 872 O O . ALA A 1 106 ? -11.512 0.625 16.115 1.00 94.19 106 ALA A O 1
ATOM 873 N N . ALA A 1 107 ? -11.105 2.098 17.752 1.00 95.06 107 ALA A N 1
ATOM 874 C CA . ALA A 1 107 ? -9.654 2.086 17.575 1.00 95.06 107 ALA A CA 1
ATOM 875 C C . ALA A 1 107 ? -9.035 0.712 17.891 1.00 95.06 107 ALA A C 1
ATOM 877 O O . ALA A 1 107 ? -8.142 0.264 17.174 1.00 95.06 107 ALA A O 1
ATOM 878 N N . ALA A 1 108 ? -9.515 0.026 18.933 1.00 94.81 108 ALA A N 1
ATOM 879 C CA . ALA A 1 108 ? -9.057 -1.318 19.277 1.00 94.81 108 ALA A CA 1
ATOM 880 C C . ALA A 1 108 ? -9.448 -2.345 18.202 1.00 94.81 108 ALA A C 1
ATOM 882 O O . ALA A 1 108 ? -8.605 -3.127 17.768 1.00 94.81 108 ALA A O 1
ATOM 883 N N . LEU A 1 109 ? -10.693 -2.304 17.719 1.00 94.56 109 LEU A N 1
ATOM 884 C CA . LEU A 1 109 ? -11.163 -3.170 16.636 1.00 94.56 109 LEU A CA 1
ATOM 885 C C . LEU A 1 109 ? -10.405 -2.910 15.333 1.00 94.56 109 LEU A C 1
ATOM 887 O O . LEU A 1 109 ? -9.996 -3.858 14.668 1.00 94.56 109 LEU A O 1
ATOM 891 N N . ALA A 1 110 ? -10.153 -1.642 15.000 1.00 93.75 110 ALA A N 1
ATOM 892 C CA . ALA A 1 110 ? -9.333 -1.270 13.852 1.00 93.75 110 ALA A CA 1
ATOM 893 C C . ALA A 1 110 ? -7.911 -1.841 13.963 1.00 93.75 110 ALA A C 1
ATOM 895 O O . ALA A 1 110 ? -7.404 -2.405 12.995 1.00 93.75 110 ALA A O 1
ATOM 896 N N . HIS A 1 111 ? -7.293 -1.756 15.146 1.00 93.06 111 HIS A N 1
ATOM 897 C CA . HIS A 1 111 ? -5.977 -2.339 15.403 1.00 93.06 111 HIS A CA 1
ATOM 898 C C . HIS A 1 111 ? -5.989 -3.873 15.279 1.00 93.06 111 HIS A C 1
ATOM 900 O O . HIS A 1 111 ? -5.077 -4.445 14.690 1.00 93.06 111 HIS A O 1
ATOM 906 N N . ILE A 1 112 ? -7.022 -4.552 15.788 1.00 92.44 112 ILE A N 1
ATOM 907 C CA . ILE A 1 112 ? -7.173 -6.011 15.649 1.00 92.44 112 ILE A CA 1
ATOM 908 C C . ILE A 1 112 ? -7.345 -6.403 14.174 1.00 92.44 112 ILE A C 1
ATOM 910 O O . ILE A 1 112 ? -6.677 -7.320 13.702 1.00 92.44 112 ILE A O 1
ATOM 914 N N . ALA A 1 113 ? -8.201 -5.696 13.431 1.00 91.31 113 ALA A N 1
ATOM 915 C CA . ALA A 1 113 ? -8.487 -5.978 12.023 1.00 91.31 113 ALA A CA 1
ATOM 916 C C . ALA A 1 113 ? -7.272 -5.770 11.104 1.00 91.31 113 ALA A C 1
ATOM 918 O O . ALA A 1 113 ? -7.152 -6.422 10.068 1.00 91.31 113 ALA A O 1
ATOM 919 N N . GLN A 1 114 ? -6.364 -4.872 11.483 1.00 88.81 114 GLN A N 1
ATOM 920 C CA . GLN A 1 114 ? -5.104 -4.639 10.782 1.00 88.81 114 GLN A CA 1
ATOM 921 C C . GLN A 1 114 ? -4.151 -5.849 10.861 1.00 88.81 114 GLN A C 1
ATOM 923 O O . GLN A 1 114 ? -3.334 -6.052 9.963 1.00 88.81 114 GLN A O 1
ATOM 928 N N . GLY A 1 115 ? -4.268 -6.677 11.905 1.00 90.06 115 GLY A N 1
ATOM 929 C CA . GLY A 1 115 ? -3.443 -7.864 12.109 1.00 90.06 115 GLY A CA 1
ATOM 930 C C . GLY A 1 115 ? -2.002 -7.534 12.508 1.00 90.06 115 GLY A C 1
ATOM 931 O O . GLY A 1 115 ? -1.748 -6.631 13.302 1.00 90.06 115 GLY A O 1
ATOM 932 N N . ASN A 1 116 ? -1.046 -8.295 11.970 1.00 85.56 116 ASN A N 1
ATOM 933 C CA . ASN A 1 116 ? 0.360 -8.232 12.388 1.00 85.56 116 ASN A CA 1
ATOM 934 C C . ASN A 1 116 ? 1.195 -7.177 11.645 1.00 85.56 116 ASN A C 1
ATOM 936 O O . ASN A 1 116 ? 2.335 -6.928 12.037 1.00 85.56 116 ASN A O 1
ATOM 940 N N . GLU A 1 117 ? 0.678 -6.581 10.567 1.00 83.25 117 GLU A N 1
ATOM 941 C CA . GLU A 1 117 ? 1.408 -5.551 9.824 1.00 83.25 117 GLU A CA 1
ATOM 942 C C . GLU A 1 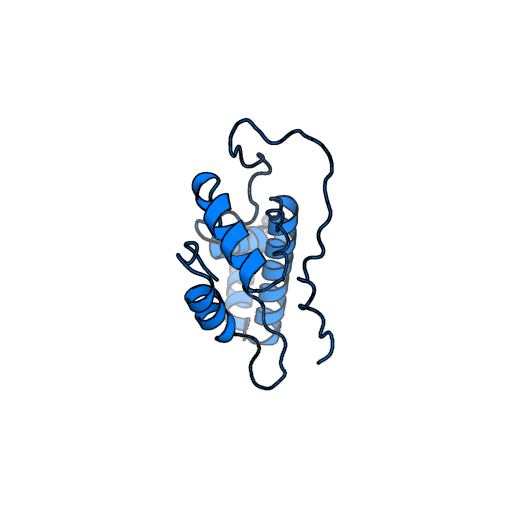117 ? 1.034 -4.156 10.345 1.00 83.25 117 GLU A C 1
ATOM 944 O O . GLU A 1 117 ? -0.152 -3.829 10.371 1.00 83.25 117 GLU A O 1
ATOM 949 N N . PRO A 1 118 ? 1.994 -3.303 10.745 1.00 86.62 118 PRO A N 1
ATOM 950 C CA . PRO A 1 118 ? 1.702 -1.938 11.175 1.00 86.62 118 PRO A CA 1
ATOM 951 C C . PRO A 1 118 ? 1.159 -1.078 10.018 1.00 86.62 118 PRO A C 1
ATOM 953 O O . PRO A 1 118 ? 1.680 -1.110 8.902 1.00 86.62 118 PRO A O 1
ATOM 956 N N . LEU A 1 119 ? 0.138 -0.256 10.295 1.00 88.44 119 LEU A N 1
ATOM 957 C CA . LEU A 1 119 ? -0.479 0.639 9.312 1.00 88.44 119 LEU A CA 1
ATOM 958 C C . LEU A 1 119 ? 0.539 1.639 8.769 1.00 88.44 119 LEU A C 1
ATOM 960 O O . LEU A 1 119 ? 0.585 1.880 7.565 1.00 88.44 119 LEU A O 1
ATOM 964 N N . LEU A 1 120 ? 1.356 2.195 9.662 1.00 89.75 120 LEU A N 1
ATOM 965 C CA . LEU A 1 120 ? 2.370 3.181 9.327 1.00 89.75 120 LEU A CA 1
ATOM 966 C C . LEU A 1 120 ? 3.751 2.533 9.322 1.00 89.75 120 LEU A C 1
ATOM 968 O O . LEU A 1 120 ? 4.147 1.855 10.270 1.00 89.75 120 LEU A O 1
ATOM 972 N N . LEU A 1 121 ? 4.494 2.778 8.250 1.00 85.31 121 LEU A N 1
ATOM 973 C CA . LEU A 1 121 ? 5.914 2.488 8.164 1.00 85.31 121 LEU A CA 1
ATOM 974 C C . LEU A 1 121 ? 6.688 3.501 9.009 1.00 85.31 121 LEU A C 1
ATOM 976 O O . LEU A 1 121 ? 6.348 4.686 9.035 1.00 85.31 121 LEU A O 1
ATOM 980 N N . SER A 1 122 ? 7.755 3.043 9.669 1.00 80.56 122 SER A N 1
ATOM 981 C CA . SER A 1 122 ? 8.669 3.948 10.366 1.00 80.56 122 SER A CA 1
ATOM 982 C C . SER A 1 122 ? 9.379 4.847 9.358 1.00 80.56 122 SER A C 1
ATOM 984 O O . SER A 1 122 ? 9.942 4.340 8.390 1.00 80.56 122 SER A O 1
ATOM 986 N N . GLU A 1 123 ? 9.456 6.144 9.635 1.00 66.31 123 GLU A N 1
ATOM 987 C CA . GLU A 1 123 ? 10.121 7.139 8.777 1.00 66.31 123 GLU A CA 1
ATOM 988 C C . GLU A 1 123 ? 11.656 7.042 8.771 1.00 66.31 123 GLU A C 1
ATOM 990 O O . GLU A 1 123 ? 12.333 7.932 8.266 1.00 66.31 123 GLU A O 1
ATOM 995 N N . LYS A 1 124 ? 12.241 5.968 9.318 1.00 62.19 124 LYS A N 1
ATOM 996 C CA . LYS A 1 124 ? 13.670 5.721 9.130 1.00 62.19 124 LYS A CA 1
ATOM 997 C C . LYS A 1 124 ? 13.912 5.550 7.637 1.00 62.19 124 LYS A C 1
ATOM 999 O O . LYS A 1 124 ? 13.385 4.613 7.038 1.00 62.19 124 LYS A O 1
ATOM 1004 N N . GLU A 1 125 ? 14.682 6.465 7.055 1.00 53.19 125 GLU A N 1
ATOM 1005 C CA . GLU A 1 125 ? 15.024 6.393 5.642 1.00 53.19 125 GLU A CA 1
ATOM 1006 C C . GLU A 1 125 ? 15.602 5.013 5.307 1.00 53.19 125 GLU A C 1
ATOM 1008 O O . GLU A 1 125 ? 16.397 4.466 6.086 1.00 53.19 125 GLU A O 1
ATOM 1013 N N . PRO A 1 126 ? 15.228 4.431 4.158 1.00 49.81 126 PRO A N 1
ATOM 1014 C CA . PRO A 1 126 ? 15.871 3.218 3.703 1.00 49.81 126 PRO A CA 1
ATOM 1015 C C . PRO A 1 126 ? 17.371 3.494 3.509 1.00 49.81 126 PRO A C 1
ATOM 1017 O O . PRO A 1 126 ? 17.761 4.253 2.623 1.00 49.81 126 PRO A O 1
ATOM 1020 N N . SER A 1 127 ? 18.237 2.877 4.319 1.00 42.00 127 SER A N 1
ATOM 1021 C CA . SER A 1 127 ? 19.690 3.019 4.181 1.00 42.00 127 SER A CA 1
ATOM 1022 C C . SER A 1 127 ? 20.218 2.161 3.024 1.00 42.00 127 SER A C 1
ATOM 1024 O O . SER A 1 127 ? 20.914 1.163 3.202 1.00 42.00 127 SER A O 1
ATOM 1026 N N . PHE A 1 128 ? 19.896 2.538 1.789 1.00 50.81 128 PHE A N 1
ATOM 1027 C CA . PHE A 1 128 ? 20.443 1.875 0.607 1.00 50.81 128 PHE A CA 1
ATOM 1028 C C . PHE A 1 128 ? 21.794 2.473 0.217 1.00 50.81 128 PHE A C 1
ATOM 1030 O O . PHE A 1 128 ? 21.862 3.285 -0.695 1.00 50.81 128 PHE A O 1
ATOM 1037 N N . GLY A 1 129 ? 22.862 2.008 0.876 1.00 44.78 129 GLY A N 1
ATOM 1038 C CA . GLY A 1 129 ? 24.245 2.115 0.396 1.00 44.78 129 GLY A CA 1
ATOM 1039 C C . GLY A 1 129 ? 24.829 3.534 0.333 1.00 44.78 129 GLY A C 1
ATOM 1040 O O . GLY A 1 129 ? 24.225 4.480 -0.156 1.00 44.78 129 GLY A O 1
ATOM 1041 N N . ARG A 1 130 ? 26.062 3.692 0.818 1.00 39.69 130 ARG A N 1
ATOM 1042 C CA . ARG A 1 130 ? 26.863 4.915 0.662 1.00 39.69 130 ARG A CA 1
ATOM 1043 C C . ARG A 1 130 ? 27.013 5.241 -0.831 1.00 39.69 130 ARG A C 1
ATOM 1045 O O . ARG A 1 130 ? 27.829 4.584 -1.453 1.00 39.69 130 ARG A O 1
ATOM 1052 N N . ASP A 1 131 ? 26.196 6.142 -1.386 1.00 44.22 131 ASP A N 1
ATOM 1053 C CA . ASP A 1 131 ? 26.478 6.952 -2.599 1.00 44.22 131 ASP A CA 1
ATOM 1054 C C . ASP A 1 131 ? 25.291 7.814 -3.095 1.00 44.22 131 ASP A C 1
ATOM 1056 O O . ASP A 1 131 ? 25.340 8.371 -4.193 1.00 44.22 131 ASP A O 1
ATOM 1060 N N . GLN A 1 132 ? 24.228 8.011 -2.308 1.00 47.91 132 GLN A N 1
ATOM 1061 C CA . GLN A 1 132 ? 23.238 9.052 -2.613 1.00 47.91 132 GLN A CA 1
ATOM 1062 C C . GLN A 1 132 ? 23.612 10.336 -1.867 1.00 47.91 132 GLN A C 1
ATOM 1064 O O . GLN A 1 132 ? 23.598 10.384 -0.638 1.00 47.91 132 GLN A O 1
ATOM 1069 N N . LYS A 1 133 ? 24.010 11.376 -2.612 1.00 41.81 133 LYS A N 1
ATOM 1070 C CA . LYS A 1 133 ? 24.172 12.720 -2.046 1.00 41.81 133 LYS A CA 1
ATOM 1071 C C . LYS A 1 133 ? 22.788 13.236 -1.623 1.00 41.81 133 LYS A C 1
ATOM 1073 O O . LYS A 1 133 ? 21.866 13.138 -2.430 1.00 41.81 133 LYS A O 1
ATOM 1078 N N . PRO A 1 134 ? 22.638 13.805 -0.417 1.00 40.53 134 PRO A N 1
ATOM 1079 C CA . PRO A 1 134 ? 21.384 14.411 0.008 1.00 40.53 134 PRO A CA 1
ATOM 1080 C C . PRO A 1 134 ? 21.164 15.703 -0.786 1.00 40.53 134 PRO A C 1
ATOM 1082 O O . PRO A 1 134 ? 21.985 16.619 -0.724 1.00 40.53 134 PRO A O 1
ATOM 1085 N N . GLY A 1 135 ? 20.084 15.772 -1.560 1.00 49.44 135 GLY A N 1
ATOM 1086 C CA . GLY A 1 135 ? 19.718 16.983 -2.290 1.00 49.44 135 GLY A CA 1
ATOM 1087 C C . GLY A 1 135 ? 18.616 16.748 -3.317 1.00 49.44 135 GLY A C 1
ATOM 1088 O O . GLY A 1 135 ? 18.852 16.087 -4.321 1.00 49.44 135 GLY A O 1
ATOM 1089 N N . GLU A 1 136 ? 17.465 17.368 -3.050 1.00 38.00 136 GLU A N 1
ATOM 1090 C CA . GLU A 1 136 ? 16.204 17.405 -3.809 1.00 38.00 136 GLU A CA 1
ATOM 1091 C C . GLU A 1 136 ? 15.232 16.240 -3.564 1.00 38.00 136 GLU A C 1
ATOM 1093 O O . GLU A 1 136 ? 15.242 15.217 -4.249 1.00 38.00 136 GLU A O 1
ATOM 1098 N N . GLU A 1 137 ? 14.290 16.468 -2.639 1.00 40.34 137 GLU A N 1
ATOM 1099 C CA . GLU A 1 137 ? 12.970 15.838 -2.693 1.00 40.34 137 GLU A CA 1
ATOM 1100 C C . GLU A 1 137 ? 12.309 16.221 -4.023 1.00 40.34 137 GLU A C 1
ATOM 1102 O O . GLU A 1 137 ? 11.669 17.265 -4.160 1.00 40.34 137 GLU A O 1
ATOM 1107 N N . LYS A 1 138 ? 12.474 15.379 -5.042 1.00 41.62 138 LYS A N 1
ATOM 1108 C CA . LYS A 1 138 ? 11.644 15.464 -6.238 1.00 41.62 138 LYS A CA 1
ATOM 1109 C C . LYS A 1 138 ? 10.300 14.845 -5.896 1.00 41.62 138 LYS A C 1
ATOM 1111 O O . LYS A 1 138 ? 10.183 13.627 -5.788 1.00 41.62 138 LYS A O 1
ATOM 1116 N N . ILE A 1 139 ? 9.293 15.695 -5.718 1.00 43.41 139 ILE A N 1
ATOM 1117 C CA . ILE A 1 139 ? 7.892 15.277 -5.714 1.00 43.41 139 ILE A CA 1
ATOM 1118 C C . ILE A 1 139 ? 7.610 14.759 -7.125 1.00 43.41 139 ILE A C 1
ATOM 1120 O O . ILE A 1 139 ? 7.371 15.533 -8.050 1.00 43.41 139 ILE A O 1
ATOM 1124 N N . VAL A 1 140 ? 7.732 13.447 -7.309 1.00 46.12 140 VAL A N 1
ATOM 1125 C CA . VAL A 1 140 ? 7.317 12.790 -8.546 1.00 46.12 140 VAL A CA 1
ATOM 1126 C C . VAL A 1 140 ? 5.800 12.610 -8.456 1.00 46.12 140 VAL A C 1
ATOM 1128 O O . VAL A 1 140 ? 5.318 12.117 -7.431 1.00 46.12 140 VAL A O 1
ATOM 1131 N N . PRO A 1 141 ? 5.031 13.024 -9.475 1.00 40.09 141 PRO A N 1
ATOM 1132 C CA . PRO A 1 141 ? 3.610 12.725 -9.541 1.00 40.09 141 PRO A CA 1
ATOM 1133 C C . PRO A 1 141 ? 3.382 11.221 -9.359 1.00 40.09 141 PRO A C 1
ATOM 1135 O O . PRO A 1 141 ? 4.111 10.402 -9.911 1.00 40.09 141 PRO A O 1
ATOM 1138 N N . VAL A 1 142 ? 2.359 10.854 -8.588 1.00 49.62 142 VAL A N 1
ATOM 1139 C CA . VAL A 1 142 ? 1.966 9.447 -8.369 1.00 49.62 142 VAL A CA 1
ATOM 1140 C C . VAL A 1 142 ? 1.446 8.800 -9.667 1.00 49.62 142 VAL A C 1
ATOM 1142 O O . VAL A 1 142 ? 1.268 7.586 -9.738 1.00 49.62 142 VAL A O 1
ATOM 1145 N N . GLU A 1 143 ? 1.235 9.606 -10.706 1.00 46.16 143 GLU A N 1
ATOM 1146 C CA . GLU A 1 143 ? 0.883 9.175 -12.051 1.00 46.16 143 GLU A CA 1
ATOM 1147 C C . GLU A 1 143 ? 2.137 9.144 -12.930 1.00 46.16 143 GLU A C 1
ATOM 1149 O O . GLU A 1 143 ? 2.802 10.162 -13.141 1.00 46.16 143 GLU A O 1
ATOM 1154 N N . ALA A 1 144 ? 2.463 7.957 -13.442 1.00 47.28 144 ALA A N 1
ATOM 1155 C CA . ALA A 1 144 ? 3.494 7.796 -14.450 1.00 47.28 144 ALA A CA 1
ATOM 1156 C C . ALA A 1 144 ? 3.029 8.454 -15.752 1.00 47.28 144 ALA A C 1
ATOM 1158 O O . ALA A 1 144 ? 1.946 8.158 -16.260 1.00 47.28 144 ALA A O 1
ATOM 1159 N N . ASN A 1 145 ? 3.848 9.349 -16.305 1.00 48.56 145 ASN A N 1
ATOM 1160 C CA . ASN A 1 145 ? 3.547 9.933 -17.603 1.00 48.56 145 ASN A CA 1
ATOM 1161 C C . ASN A 1 145 ? 3.562 8.833 -18.668 1.00 48.56 145 ASN A C 1
ATOM 1163 O O . ASN A 1 145 ? 4.549 8.115 -18.833 1.00 48.56 145 ASN A O 1
ATOM 1167 N N . SER A 1 146 ? 2.461 8.734 -19.408 1.00 50.56 146 SER A N 1
ATOM 1168 C CA . SER A 1 146 ? 2.343 7.872 -20.578 1.00 50.56 146 SER A CA 1
ATOM 1169 C C . SER A 1 146 ? 3.470 8.179 -21.571 1.00 50.56 146 SER A C 1
ATOM 1171 O O . SER A 1 146 ? 3.795 9.354 -21.795 1.00 50.56 146 SER A O 1
ATOM 1173 N N . LEU A 1 147 ? 4.076 7.144 -22.171 1.00 51.06 147 LEU A N 1
ATOM 1174 C CA . LEU A 1 147 ? 4.999 7.335 -23.293 1.00 51.06 147 LEU A CA 1
ATOM 1175 C C . LEU A 1 147 ? 4.220 8.049 -24.401 1.00 51.06 147 LEU A C 1
ATOM 1177 O O . LEU A 1 147 ? 3.396 7.436 -25.073 1.00 51.06 147 LEU A O 1
ATOM 1181 N N . LYS A 1 148 ? 4.448 9.356 -24.560 1.00 43.75 148 LYS A N 1
ATOM 1182 C CA . LYS A 1 148 ? 3.755 10.150 -25.574 1.00 43.75 148 LYS A CA 1
ATOM 1183 C C . LYS A 1 148 ? 3.996 9.555 -26.957 1.00 43.75 148 LYS A C 1
ATOM 1185 O O . LYS A 1 148 ? 5.142 9.333 -27.354 1.00 43.75 148 LYS A O 1
ATOM 1190 N N . ASP A 1 149 ? 2.901 9.376 -27.688 1.00 60.00 149 ASP A N 1
ATOM 1191 C CA . ASP A 1 149 ? 2.901 9.159 -29.128 1.00 60.00 149 ASP A CA 1
ATOM 1192 C C . ASP A 1 149 ? 3.714 10.259 -29.817 1.00 60.00 149 ASP A C 1
ATOM 1194 O O . ASP A 1 149 ? 3.406 11.449 -29.699 1.00 60.00 149 ASP A O 1
ATOM 1198 N N . HIS A 1 150 ? 4.721 9.861 -30.590 1.00 44.47 150 HIS A N 1
ATOM 1199 C CA . HIS A 1 150 ? 5.332 10.731 -31.585 1.00 44.47 150 HIS A CA 1
ATOM 1200 C C . HIS A 1 150 ? 5.466 10.007 -32.932 1.00 44.47 150 HIS A C 1
ATOM 1202 O O . HIS A 1 150 ? 5.565 8.780 -32.971 1.00 44.47 150 HIS A O 1
ATOM 1208 N N . PRO A 1 151 ? 5.340 10.771 -34.034 1.00 43.66 151 PRO A N 1
ATOM 1209 C CA . PRO A 1 151 ? 4.721 10.322 -35.276 1.00 43.66 151 PRO A CA 1
ATOM 1210 C C . PRO A 1 151 ? 5.660 9.482 -36.150 1.00 43.66 151 PRO A C 1
ATOM 1212 O O . PRO A 1 151 ? 6.865 9.440 -35.915 1.00 43.66 151 PRO A O 1
ATOM 1215 N N . LYS A 1 152 ? 5.042 8.828 -37.145 1.00 38.06 152 LYS A N 1
ATOM 1216 C CA . LYS A 1 152 ? 5.642 7.960 -38.174 1.00 38.06 152 LYS A CA 1
ATOM 1217 C C . LYS A 1 152 ? 6.987 8.435 -38.719 1.00 38.06 152 LYS A C 1
ATOM 1219 O O . LYS A 1 152 ? 7.092 9.637 -39.049 1.00 38.06 152 LYS A O 1
#

pLDDT: mean 83.28, std 18.49, range [38.0, 96.69]